Protein AF-A0A419I0M8-F1 (afdb_monomer_lite)

Sequence (153 aa):
MQEPGSAVRGDYLTRQRYALATALRQGRGKRSYQLAEHLAAEGGVHRSDVLAATTLLLACRAVRDGDTEAASRFTRRLRGLDKGSVELVHQLMWLETGREQGWLPRARYDALLAYARRENRFDLARRAGSIQAREDAPSGWWADLEHQLGPWN

pLDDT: mean 86.17, std 11.58, range [41.25, 96.38]

Organism: NCBI:txid2340917

Structure (mmCIF, N/CA/C/O backbone):
data_AF-A0A419I0M8-F1
#
_entry.id   AF-A0A419I0M8-F1
#
loop_
_atom_site.group_PDB
_atom_site.id
_atom_site.type_symbol
_atom_site.label_atom_id
_atom_site.label_alt_id
_atom_site.label_comp_id
_atom_site.label_asym_id
_atom_site.label_entity_id
_atom_site.label_seq_id
_atom_site.pdbx_PDB_ins_code
_atom_site.Cartn_x
_atom_site.Cartn_y
_atom_site.Cartn_z
_atom_site.occupancy
_atom_site.B_iso_or_equiv
_atom_site.auth_seq_id
_atom_site.auth_comp_id
_atom_site.auth_asym_id
_atom_site.auth_atom_id
_atom_site.pdbx_PDB_model_num
ATOM 1 N N . MET A 1 1 ? 11.163 -14.714 -37.388 1.00 41.25 1 MET A N 1
ATOM 2 C CA . MET A 1 1 ? 11.295 -15.665 -36.265 1.00 41.25 1 MET A CA 1
ATOM 3 C C . MET A 1 1 ? 11.013 -14.903 -34.982 1.00 41.25 1 MET A C 1
ATOM 5 O O . MET A 1 1 ? 11.781 -14.016 -34.647 1.00 41.25 1 MET A O 1
ATOM 9 N N . GLN A 1 2 ? 9.865 -15.147 -34.346 1.00 43.12 2 GLN A N 1
ATOM 10 C CA . GLN A 1 2 ? 9.569 -14.619 -33.011 1.00 43.12 2 GLN A CA 1
ATOM 11 C C . GLN A 1 2 ? 10.198 -15.565 -31.983 1.00 43.12 2 GLN A C 1
ATOM 13 O O . GLN A 1 2 ? 9.981 -16.772 -32.054 1.00 43.12 2 GLN A O 1
ATOM 18 N N . GLU A 1 3 ? 11.008 -15.020 -31.079 1.00 41.38 3 GLU A N 1
ATOM 19 C CA . GLU A 1 3 ? 11.676 -15.748 -29.995 1.00 41.38 3 GLU A CA 1
ATOM 20 C C . GLU A 1 3 ? 10.641 -16.459 -29.092 1.00 41.38 3 GLU A C 1
ATOM 22 O O . GLU A 1 3 ? 9.860 -15.778 -28.418 1.00 41.38 3 GLU A O 1
ATOM 27 N N . PRO A 1 4 ? 10.630 -17.805 -29.010 1.00 51.88 4 PRO A N 1
ATOM 28 C CA . PRO A 1 4 ? 9.682 -18.554 -28.176 1.00 51.88 4 PRO A CA 1
ATOM 29 C C . PRO A 1 4 ? 9.862 -18.318 -26.661 1.00 51.88 4 PRO A C 1
ATOM 31 O O . PRO A 1 4 ? 9.001 -18.696 -25.868 1.00 51.88 4 PRO A O 1
ATOM 34 N N . GLY A 1 5 ? 10.949 -17.662 -26.235 1.00 54.53 5 GLY A N 1
ATOM 35 C CA . GLY A 1 5 ? 11.247 -17.386 -24.826 1.00 54.53 5 GLY A CA 1
ATOM 36 C C . GLY A 1 5 ? 10.405 -16.278 -24.179 1.00 54.53 5 GLY A C 1
ATOM 37 O O . GLY A 1 5 ? 10.237 -16.279 -22.958 1.00 54.53 5 GLY A O 1
ATOM 38 N N . SER A 1 6 ? 9.835 -15.348 -24.955 1.00 57.84 6 SER A N 1
ATOM 39 C CA . SER A 1 6 ? 9.103 -14.197 -24.393 1.00 57.84 6 SER A CA 1
ATOM 40 C C . SER A 1 6 ? 7.714 -14.575 -23.864 1.00 57.84 6 SER A C 1
ATOM 42 O O . SER A 1 6 ? 7.331 -14.144 -22.774 1.00 57.84 6 SER A O 1
ATOM 44 N N . ALA A 1 7 ? 6.996 -15.448 -24.580 1.00 61.56 7 ALA A N 1
ATOM 45 C CA . ALA A 1 7 ? 5.680 -15.946 -24.182 1.00 61.56 7 ALA A CA 1
ATOM 46 C C . ALA A 1 7 ? 5.762 -16.843 -22.933 1.00 61.56 7 ALA A C 1
ATOM 48 O O . ALA A 1 7 ? 5.019 -16.651 -21.973 1.00 61.56 7 ALA A O 1
ATOM 49 N N . VAL A 1 8 ? 6.746 -17.750 -22.887 1.00 63.69 8 VAL A N 1
ATOM 50 C CA . VAL A 1 8 ? 6.966 -18.660 -21.746 1.00 63.69 8 VAL A CA 1
ATOM 51 C C . VAL A 1 8 ? 7.354 -17.891 -20.475 1.00 63.69 8 VAL A C 1
ATOM 53 O O . VAL A 1 8 ? 6.882 -18.209 -19.379 1.00 63.69 8 VAL A O 1
ATOM 56 N N . ARG A 1 9 ? 8.171 -16.836 -20.608 1.00 65.12 9 ARG A N 1
ATOM 57 C CA . ARG A 1 9 ? 8.532 -15.948 -19.491 1.00 65.12 9 ARG A CA 1
ATOM 58 C C . ARG A 1 9 ? 7.337 -15.121 -19.001 1.00 65.12 9 ARG A C 1
ATOM 60 O O . ARG A 1 9 ? 7.178 -14.948 -17.792 1.00 65.12 9 ARG A O 1
ATOM 67 N N . GLY A 1 10 ? 6.470 -14.661 -19.907 1.00 68.81 10 GLY A N 1
ATOM 68 C CA . GLY A 1 10 ? 5.220 -13.970 -19.566 1.00 68.81 10 GLY A CA 1
ATOM 69 C C . GLY A 1 10 ? 4.262 -14.840 -18.742 1.00 68.81 10 GLY A C 1
ATOM 70 O O . GLY A 1 10 ? 3.763 -14.404 -17.698 1.00 68.81 10 GLY A O 1
ATOM 71 N N . ASP A 1 11 ? 4.087 -16.100 -19.139 1.00 82.81 11 ASP A N 1
ATOM 72 C CA . ASP A 1 11 ? 3.258 -17.077 -18.419 1.00 82.81 11 ASP A CA 1
ATOM 73 C C . ASP A 1 11 ? 3.845 -17.445 -17.052 1.00 82.81 11 ASP A C 1
ATOM 75 O O . ASP A 1 11 ? 3.129 -17.657 -16.066 1.00 82.81 11 ASP A O 1
ATOM 79 N N . TYR A 1 12 ? 5.172 -17.503 -16.954 1.00 83.88 12 TYR A N 1
ATOM 80 C CA . TYR A 1 12 ? 5.863 -17.731 -15.692 1.00 83.88 12 TYR A CA 1
ATOM 81 C C . TYR A 1 12 ? 5.663 -16.582 -14.693 1.00 83.88 12 TYR A C 1
ATOM 83 O O . TYR A 1 12 ? 5.205 -16.817 -13.572 1.00 83.88 12 TYR A O 1
ATOM 91 N N . LEU A 1 13 ? 5.932 -15.338 -15.100 1.00 83.06 13 LEU A N 1
ATOM 92 C CA . LEU A 1 13 ? 5.761 -14.164 -14.238 1.00 83.06 13 LEU A CA 1
ATOM 93 C C . LEU A 1 13 ? 4.307 -13.985 -13.797 1.00 83.06 13 LEU A C 1
ATOM 95 O O . LEU A 1 13 ? 4.041 -13.641 -12.644 1.00 83.06 13 LEU A O 1
ATOM 99 N N . THR A 1 14 ? 3.360 -14.281 -14.686 1.00 86.44 14 THR A N 1
ATOM 100 C CA . THR A 1 14 ? 1.930 -14.277 -14.364 1.00 86.44 14 THR A CA 1
ATOM 101 C C . THR A 1 14 ? 1.618 -15.270 -13.245 1.00 86.44 14 THR A C 1
ATOM 103 O O . THR A 1 14 ? 1.020 -14.894 -12.234 1.00 86.44 14 THR A O 1
ATOM 106 N N . ARG A 1 15 ? 2.104 -16.514 -13.346 1.00 88.06 15 ARG A N 1
ATOM 107 C CA . ARG A 1 15 ? 1.950 -17.519 -12.281 1.00 88.06 15 ARG A CA 1
ATOM 108 C C . ARG A 1 15 ? 2.597 -17.087 -10.966 1.00 88.06 15 ARG A C 1
ATOM 110 O O . ARG A 1 15 ? 1.992 -17.277 -9.912 1.00 88.06 15 ARG A O 1
ATOM 117 N N . GLN A 1 16 ? 3.772 -16.461 -11.008 1.00 87.19 16 GLN A N 1
ATOM 118 C CA . GLN A 1 16 ? 4.445 -15.974 -9.800 1.00 87.19 16 GLN A CA 1
ATOM 119 C C . GLN A 1 16 ? 3.680 -14.830 -9.119 1.00 87.19 16 GLN A C 1
ATOM 121 O O . GLN A 1 16 ? 3.552 -14.820 -7.893 1.00 87.19 16 GLN A O 1
ATOM 126 N N . ARG A 1 17 ? 3.071 -13.918 -9.889 1.00 88.00 17 ARG A N 1
ATOM 127 C CA . ARG A 1 17 ? 2.172 -12.880 -9.351 1.00 88.00 17 ARG A CA 1
ATOM 128 C C . ARG A 1 17 ? 0.952 -13.494 -8.664 1.00 88.00 17 ARG A C 1
ATOM 130 O O . ARG A 1 17 ? 0.622 -13.103 -7.544 1.00 88.00 17 ARG A O 1
ATOM 137 N N . TYR A 1 18 ? 0.323 -14.499 -9.278 1.00 89.56 18 TYR A N 1
ATOM 138 C CA . TYR A 1 18 ? -0.786 -15.230 -8.653 1.00 89.56 18 TYR A CA 1
ATOM 139 C C . TYR A 1 18 ? -0.360 -15.978 -7.384 1.00 89.56 18 TYR A C 1
ATOM 141 O O . TYR A 1 18 ? -1.096 -15.980 -6.390 1.00 89.56 18 TYR A O 1
ATOM 149 N N . ALA A 1 19 ? 0.828 -16.584 -7.386 1.00 90.44 19 ALA A N 1
ATOM 150 C CA . ALA A 1 19 ? 1.382 -17.258 -6.219 1.00 90.44 19 ALA A CA 1
ATOM 151 C C . ALA A 1 19 ? 1.634 -16.273 -5.070 1.00 90.44 19 ALA A C 1
ATOM 153 O O . ALA A 1 19 ? 1.262 -16.568 -3.932 1.00 90.44 19 ALA A O 1
ATOM 154 N N . LEU A 1 20 ? 2.197 -15.092 -5.359 1.00 91.94 20 LEU A N 1
ATOM 155 C CA . LEU A 1 20 ? 2.406 -14.039 -4.364 1.00 91.94 20 LEU A CA 1
ATOM 156 C C . LEU A 1 20 ? 1.071 -13.557 -3.793 1.00 91.94 20 LEU A C 1
ATOM 158 O O . LEU A 1 20 ? 0.893 -13.553 -2.576 1.00 91.94 20 LEU A O 1
ATOM 162 N N . ALA A 1 21 ? 0.103 -13.233 -4.653 1.00 89.50 21 ALA A N 1
ATOM 163 C CA . ALA A 1 21 ? -1.228 -12.812 -4.222 1.00 89.50 21 ALA A CA 1
ATOM 164 C C . ALA A 1 21 ? -1.900 -13.870 -3.328 1.00 89.50 21 ALA A C 1
ATOM 166 O O . ALA A 1 21 ? -2.536 -13.541 -2.329 1.00 89.50 21 ALA A O 1
ATOM 167 N N . THR A 1 22 ? -1.720 -15.153 -3.646 1.00 92.19 22 THR A N 1
ATOM 168 C CA . THR A 1 22 ? -2.237 -16.261 -2.833 1.00 92.19 22 THR A CA 1
ATOM 169 C C . THR A 1 22 ? -1.517 -16.374 -1.490 1.00 92.19 22 THR A C 1
ATOM 171 O O . THR A 1 22 ? -2.175 -16.536 -0.467 1.00 92.19 22 THR A O 1
ATOM 174 N N . ALA A 1 23 ? -0.188 -16.250 -1.460 1.00 91.25 23 ALA A N 1
ATOM 175 C CA . ALA A 1 23 ? 0.587 -16.285 -0.219 1.00 91.25 23 ALA A CA 1
ATOM 176 C C . ALA A 1 23 ? 0.226 -15.117 0.716 1.00 91.25 23 ALA A C 1
ATOM 178 O O . ALA A 1 23 ? 0.051 -15.327 1.918 1.00 91.25 23 ALA A O 1
ATOM 179 N N . LEU A 1 24 ? 0.020 -13.918 0.159 1.00 90.25 24 LEU A N 1
ATOM 180 C CA . LEU A 1 24 ? -0.501 -12.748 0.870 1.00 90.25 24 LEU A CA 1
ATOM 181 C C . LEU A 1 24 ? -1.910 -13.007 1.419 1.00 90.25 24 LEU A C 1
ATOM 183 O O . LEU A 1 24 ? -2.159 -12.780 2.601 1.00 90.25 24 LEU A O 1
ATOM 187 N N . ARG A 1 25 ? -2.807 -13.593 0.614 1.00 87.12 25 ARG A N 1
ATOM 188 C CA . ARG A 1 25 ? -4.142 -14.046 1.052 1.00 87.12 25 ARG A CA 1
ATOM 189 C C . ARG A 1 25 ? -4.135 -15.221 2.035 1.00 87.12 25 ARG A C 1
ATOM 191 O O . ARG A 1 25 ? -5.199 -15.562 2.549 1.00 87.12 25 ARG A O 1
ATOM 198 N N . GLN A 1 26 ? -2.985 -15.804 2.343 1.00 88.75 26 GLN A N 1
ATOM 199 C CA . GLN A 1 26 ? -2.831 -16.830 3.377 1.00 88.75 26 GLN A CA 1
ATOM 200 C C . GLN A 1 26 ? -1.989 -16.346 4.567 1.00 88.75 26 GLN A C 1
ATOM 202 O O . GLN A 1 26 ? -1.707 -17.139 5.458 1.00 88.75 26 GLN A O 1
ATOM 207 N N . GLY A 1 27 ? -1.528 -15.088 4.569 1.00 85.12 27 GLY A N 1
ATOM 208 C CA . GLY A 1 27 ? -0.675 -14.550 5.636 1.00 85.12 27 GLY A CA 1
ATOM 2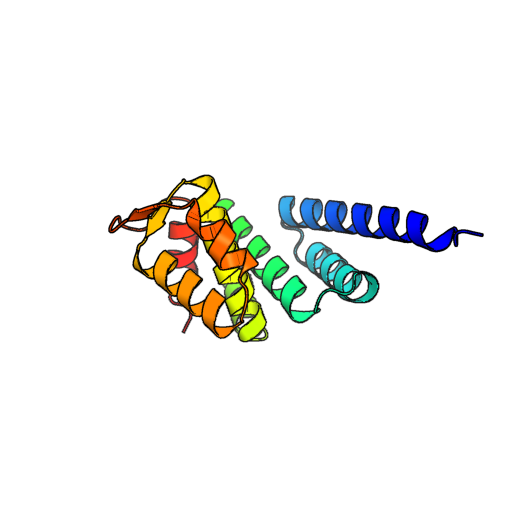09 C C . GLY A 1 27 ? 0.708 -15.204 5.723 1.00 85.12 27 GLY A C 1
ATOM 210 O O . GLY A 1 27 ? 1.391 -15.102 6.739 1.00 85.12 27 GLY A O 1
ATOM 211 N N . ARG A 1 28 ? 1.161 -15.890 4.666 1.00 88.69 28 ARG A N 1
ATOM 212 C CA . ARG A 1 28 ? 2.405 -16.675 4.677 1.00 88.69 28 ARG A CA 1
ATOM 213 C C . ARG A 1 28 ? 3.632 -15.789 4.477 1.00 88.69 28 ARG A C 1
ATOM 215 O O . ARG A 1 28 ? 4.285 -15.871 3.440 1.00 88.69 28 ARG A O 1
ATOM 222 N N . GLY A 1 29 ? 3.980 -14.989 5.486 1.00 88.25 29 GLY A N 1
ATOM 223 C CA . GLY A 1 29 ? 5.028 -13.962 5.411 1.00 88.25 29 GLY A CA 1
ATOM 224 C C . GLY A 1 29 ? 6.324 -14.419 4.729 1.00 88.25 29 GLY A C 1
ATOM 225 O O . GLY A 1 29 ? 6.718 -13.839 3.721 1.00 88.25 29 GLY A O 1
ATOM 226 N N . LYS A 1 30 ? 6.953 -15.506 5.205 1.00 91.50 30 LYS A N 1
ATOM 227 C CA . LYS A 1 30 ? 8.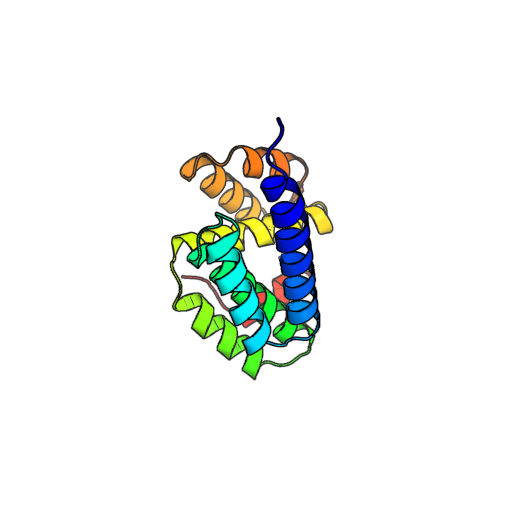202 -16.040 4.617 1.00 91.50 30 LYS A CA 1
ATOM 228 C C . LYS A 1 30 ? 8.066 -16.342 3.120 1.00 91.50 30 LYS A C 1
ATOM 230 O O . LYS A 1 30 ? 8.925 -15.949 2.336 1.00 91.50 30 LYS A O 1
ATOM 235 N N . ARG A 1 31 ? 6.982 -17.016 2.726 1.00 92.25 31 ARG A N 1
ATOM 236 C CA . ARG A 1 31 ? 6.726 -17.385 1.327 1.00 92.25 31 ARG A CA 1
ATOM 237 C C . ARG A 1 31 ? 6.417 -16.158 0.473 1.00 92.25 31 ARG A C 1
ATOM 239 O O . ARG A 1 31 ? 6.904 -16.077 -0.647 1.00 92.25 31 ARG A O 1
ATOM 246 N N . SER A 1 32 ? 5.655 -15.201 1.000 1.00 92.88 32 SER A N 1
ATOM 247 C CA . SER A 1 32 ? 5.374 -13.937 0.315 1.00 92.88 32 SER A CA 1
ATOM 248 C C . SER A 1 32 ? 6.664 -13.174 0.016 1.00 92.88 32 SER A C 1
ATOM 250 O O . SER A 1 32 ? 6.856 -12.747 -1.115 1.00 92.88 32 SER A O 1
ATOM 252 N N . TYR A 1 33 ? 7.594 -13.088 0.973 1.00 93.62 33 TYR A N 1
ATOM 253 C CA . TYR A 1 33 ? 8.897 -12.463 0.730 1.00 93.62 33 TYR A CA 1
ATOM 254 C C . TYR A 1 33 ? 9.720 -13.202 -0.324 1.00 93.62 33 TYR A C 1
ATOM 256 O O . TYR A 1 33 ? 10.242 -12.564 -1.225 1.00 93.62 33 TYR A O 1
ATOM 264 N N . GLN A 1 34 ? 9.798 -14.533 -0.271 1.00 93.06 34 GLN A N 1
ATOM 265 C CA . GLN A 1 34 ? 10.527 -15.307 -1.285 1.00 93.06 34 GLN A CA 1
ATOM 266 C C . GLN A 1 34 ? 9.979 -15.075 -2.701 1.00 93.06 34 GLN A C 1
ATOM 268 O O . GLN A 1 34 ? 10.746 -14.904 -3.643 1.00 93.06 34 GLN A O 1
ATOM 273 N N . LEU A 1 35 ? 8.653 -15.035 -2.846 1.00 91.69 35 LEU A N 1
ATOM 274 C CA . LEU A 1 35 ? 7.999 -14.773 -4.129 1.00 91.69 35 LEU A CA 1
ATOM 275 C C . LEU A 1 35 ? 8.194 -13.322 -4.590 1.00 91.69 35 LEU A C 1
ATOM 277 O O . LEU A 1 35 ? 8.390 -13.088 -5.778 1.00 91.69 35 LEU A O 1
ATOM 281 N N . ALA A 1 36 ? 8.175 -12.360 -3.665 1.00 91.69 36 ALA A N 1
ATOM 282 C CA . ALA A 1 36 ? 8.449 -10.951 -3.939 1.00 91.69 36 ALA A CA 1
ATOM 283 C C . ALA A 1 36 ? 9.885 -10.723 -4.435 1.00 91.69 36 ALA A C 1
ATOM 285 O O . ALA A 1 36 ? 10.087 -10.062 -5.449 1.00 91.69 36 ALA A O 1
ATOM 286 N N . GLU A 1 37 ? 10.867 -11.317 -3.755 1.00 91.81 37 GLU A N 1
ATOM 287 C CA . GLU A 1 37 ? 12.283 -11.296 -4.146 1.00 91.81 37 GLU A CA 1
ATOM 288 C C . GLU A 1 37 ? 12.478 -11.874 -5.546 1.00 91.81 37 GLU A C 1
ATOM 290 O O . GLU A 1 37 ? 13.122 -11.277 -6.406 1.00 91.81 37 GLU A O 1
ATOM 295 N N . HIS A 1 38 ? 11.854 -13.023 -5.797 1.00 90.38 38 HIS A N 1
ATOM 296 C CA . HIS A 1 38 ? 11.927 -13.677 -7.089 1.00 90.38 38 HIS A CA 1
ATOM 297 C C . HIS A 1 38 ? 11.281 -12.836 -8.206 1.00 90.38 38 HIS A C 1
ATOM 299 O O . HIS A 1 38 ? 11.855 -12.684 -9.281 1.00 90.38 38 HIS A O 1
ATOM 305 N N . LEU A 1 39 ? 10.119 -12.228 -7.946 1.00 88.19 39 LEU A N 1
ATOM 306 C CA . LEU A 1 39 ? 9.462 -11.319 -8.890 1.00 88.19 39 LEU A CA 1
ATOM 307 C C . LEU A 1 39 ? 10.282 -10.058 -9.171 1.00 88.19 39 LEU A C 1
ATOM 309 O O . LEU A 1 39 ? 10.246 -9.568 -10.296 1.00 88.19 39 LEU A O 1
ATOM 313 N N . ALA A 1 40 ? 11.011 -9.535 -8.187 1.00 89.44 40 ALA A N 1
ATOM 314 C CA . ALA A 1 40 ? 11.903 -8.402 -8.397 1.00 89.44 40 ALA A CA 1
ATOM 315 C C . ALA A 1 40 ? 13.092 -8.774 -9.296 1.00 89.44 40 ALA A C 1
ATOM 317 O O . ALA A 1 40 ? 13.417 -8.031 -10.218 1.00 89.44 40 ALA A O 1
ATOM 318 N N . ALA A 1 41 ? 13.693 -9.947 -9.072 1.00 87.81 41 ALA A N 1
ATOM 319 C CA . ALA A 1 41 ? 14.808 -10.440 -9.879 1.00 87.81 41 ALA A CA 1
ATOM 320 C C . ALA A 1 41 ? 14.405 -10.711 -11.341 1.00 87.81 41 ALA A C 1
ATOM 322 O O . ALA A 1 41 ? 15.146 -10.384 -12.264 1.00 87.81 41 ALA A O 1
ATOM 323 N N . GLU A 1 42 ? 13.216 -11.277 -11.558 1.00 85.19 42 GLU A N 1
ATOM 324 C CA . GLU A 1 42 ? 12.777 -11.735 -12.882 1.00 85.19 42 GLU A CA 1
ATOM 325 C C . GLU A 1 42 ? 11.906 -10.730 -13.645 1.00 85.19 42 GLU A C 1
ATOM 327 O O . GLU A 1 42 ? 11.823 -10.786 -14.872 1.00 85.19 42 GLU A O 1
ATOM 332 N N . GLY A 1 43 ? 11.194 -9.852 -12.935 1.00 72.81 43 GLY A N 1
ATOM 333 C CA . GLY A 1 43 ? 10.062 -9.087 -13.465 1.00 72.81 43 GLY A CA 1
ATOM 334 C C . GLY A 1 43 ? 10.352 -7.632 -13.820 1.00 72.81 43 GLY A C 1
ATOM 335 O O . GLY A 1 43 ? 9.422 -6.934 -14.221 1.00 72.81 43 GLY A O 1
ATOM 336 N N . GLY A 1 44 ? 11.594 -7.163 -13.654 1.00 76.56 44 GLY A N 1
ATOM 337 C CA . GLY A 1 44 ? 11.980 -5.774 -13.938 1.00 76.56 44 GLY A CA 1
ATOM 338 C C . GLY A 1 44 ? 11.332 -4.742 -13.006 1.00 76.56 44 GLY A C 1
ATOM 339 O O . GLY A 1 44 ? 11.251 -3.569 -13.357 1.00 76.56 44 GLY A O 1
ATOM 340 N N . VAL A 1 45 ? 10.840 -5.174 -11.840 1.00 79.81 45 VAL A N 1
ATOM 341 C CA . VAL A 1 45 ? 10.274 -4.290 -10.812 1.00 79.81 45 VAL A CA 1
ATOM 342 C C . VAL A 1 45 ? 11.333 -4.037 -9.752 1.00 79.81 45 VAL A C 1
ATOM 344 O O . VAL A 1 45 ? 12.063 -4.953 -9.370 1.00 79.81 45 VAL A O 1
ATOM 347 N N . HIS A 1 46 ? 11.408 -2.805 -9.251 1.00 89.56 46 HIS A N 1
ATOM 348 C CA . HIS A 1 46 ? 12.382 -2.460 -8.230 1.00 89.56 46 HIS A CA 1
ATOM 349 C C . HIS A 1 46 ? 12.152 -3.299 -6.968 1.00 89.56 46 HIS A C 1
ATOM 351 O O . HIS A 1 46 ? 11.049 -3.354 -6.420 1.00 89.56 46 HIS A O 1
ATOM 357 N N . ARG A 1 47 ? 13.207 -3.969 -6.495 1.00 92.62 47 ARG A N 1
ATOM 358 C CA . ARG A 1 47 ? 13.129 -4.886 -5.350 1.00 92.62 47 ARG A CA 1
ATOM 359 C C . ARG A 1 47 ? 12.527 -4.220 -4.116 1.00 92.62 47 ARG A C 1
ATOM 361 O O . ARG A 1 47 ? 11.669 -4.808 -3.461 1.00 92.62 47 ARG A O 1
ATOM 368 N N . SER A 1 48 ? 12.953 -2.996 -3.824 1.00 92.75 48 SER A N 1
ATOM 369 C CA . SER A 1 48 ? 12.470 -2.234 -2.672 1.00 92.75 48 SER A CA 1
ATOM 370 C C . SER A 1 48 ? 10.961 -1.969 -2.734 1.00 92.75 48 SER A C 1
ATOM 372 O O . SER A 1 48 ? 10.288 -2.165 -1.722 1.00 92.75 48 SER A O 1
ATOM 374 N N . ASP A 1 49 ? 10.409 -1.662 -3.913 1.00 92.94 49 ASP A N 1
ATOM 375 C CA . ASP A 1 49 ? 8.970 -1.426 -4.107 1.00 92.94 49 ASP A CA 1
ATOM 376 C C . ASP A 1 49 ? 8.152 -2.687 -3.828 1.00 92.94 49 ASP A C 1
ATOM 378 O O . ASP A 1 49 ? 7.171 -2.661 -3.082 1.00 92.94 49 ASP A O 1
ATOM 382 N N . VAL A 1 50 ? 8.570 -3.828 -4.390 1.00 92.69 50 VAL A N 1
ATOM 383 C CA . VAL A 1 50 ? 7.847 -5.097 -4.211 1.00 92.69 50 VAL A CA 1
ATOM 384 C C . VAL A 1 50 ? 7.908 -5.549 -2.752 1.00 92.69 50 VAL A C 1
ATOM 386 O O . VAL A 1 50 ? 6.913 -6.046 -2.216 1.00 92.69 50 VAL A O 1
ATOM 389 N N . LEU A 1 51 ? 9.044 -5.357 -2.078 1.00 94.94 51 LEU A N 1
ATOM 390 C CA . LEU A 1 51 ? 9.189 -5.676 -0.658 1.00 94.94 51 LEU A CA 1
ATOM 391 C C . LEU A 1 51 ? 8.361 -4.747 0.235 1.00 94.94 51 LEU A C 1
ATOM 393 O O . LEU A 1 51 ? 7.748 -5.234 1.192 1.00 94.94 51 LEU A O 1
ATOM 397 N N . ALA A 1 52 ? 8.304 -3.451 -0.077 1.00 94.81 52 ALA A N 1
ATOM 398 C CA . ALA A 1 52 ? 7.463 -2.490 0.629 1.00 94.81 52 ALA A CA 1
ATOM 399 C C . ALA A 1 52 ? 5.981 -2.851 0.470 1.00 94.81 52 ALA A C 1
ATOM 401 O O . ALA A 1 52 ? 5.282 -3.016 1.470 1.00 94.81 52 ALA A O 1
ATOM 402 N N . ALA A 1 53 ? 5.530 -3.117 -0.760 1.00 93.44 53 ALA A N 1
ATOM 403 C CA . ALA A 1 53 ? 4.149 -3.502 -1.049 1.00 93.44 53 ALA A CA 1
ATOM 404 C C . ALA A 1 53 ? 3.773 -4.816 -0.351 1.00 93.44 53 ALA A C 1
ATOM 406 O O . ALA A 1 53 ? 2.723 -4.922 0.279 1.00 93.44 53 ALA A O 1
ATOM 407 N N . THR A 1 54 ? 4.659 -5.814 -0.408 1.00 94.75 54 THR A N 1
ATOM 408 C CA . THR A 1 54 ? 4.465 -7.109 0.261 1.00 94.75 54 THR A CA 1
ATOM 409 C C . THR A 1 54 ? 4.344 -6.937 1.772 1.00 94.75 54 THR A C 1
ATOM 411 O O . THR A 1 54 ? 3.458 -7.524 2.389 1.00 94.75 54 THR A O 1
ATOM 414 N N . THR A 1 55 ? 5.216 -6.125 2.373 1.00 94.81 55 THR A N 1
ATOM 415 C CA . THR A 1 55 ? 5.211 -5.880 3.821 1.00 94.81 55 THR A CA 1
ATOM 416 C C . THR A 1 55 ? 3.953 -5.131 4.252 1.00 94.81 55 THR A C 1
ATOM 418 O O . THR A 1 55 ? 3.325 -5.536 5.228 1.00 94.81 55 THR A O 1
ATOM 421 N N . LEU A 1 56 ? 3.547 -4.102 3.503 1.00 91.94 56 LEU A N 1
ATOM 422 C CA . LEU A 1 56 ? 2.318 -3.357 3.764 1.00 91.94 56 LEU A CA 1
ATOM 423 C C . LEU A 1 56 ? 1.090 -4.271 3.676 1.00 91.94 56 LEU A C 1
ATOM 425 O O . LEU A 1 56 ? 0.290 -4.302 4.600 1.00 91.94 56 LEU A O 1
ATOM 429 N N . LEU A 1 57 ? 0.967 -5.085 2.623 1.00 91.94 57 LEU A N 1
ATOM 430 C CA . LEU A 1 57 ? -0.169 -6.000 2.459 1.00 91.94 57 LEU A CA 1
ATOM 431 C C . LEU A 1 57 ? -0.235 -7.074 3.557 1.00 91.94 57 LEU A C 1
ATOM 433 O O . LEU A 1 57 ? -1.329 -7.454 3.977 1.00 91.94 57 LEU A O 1
ATOM 437 N N . LEU A 1 58 ? 0.914 -7.552 4.047 1.00 92.81 58 LEU A N 1
ATOM 438 C CA . LEU A 1 58 ? 0.973 -8.450 5.204 1.00 92.81 58 LEU A CA 1
ATOM 439 C C . LEU A 1 58 ? 0.538 -7.749 6.497 1.00 92.81 58 LEU A C 1
ATOM 441 O O . LEU A 1 58 ? -0.192 -8.356 7.279 1.00 92.81 58 LEU A O 1
ATOM 445 N N . ALA A 1 59 ? 0.928 -6.486 6.700 1.00 90.50 59 ALA A N 1
ATOM 446 C CA . ALA A 1 59 ? 0.442 -5.679 7.817 1.00 90.50 59 ALA A CA 1
ATOM 447 C C . ALA A 1 59 ? -1.081 -5.485 7.730 1.00 90.50 59 ALA A C 1
ATOM 449 O O . ALA A 1 59 ? -1.781 -5.772 8.696 1.00 90.50 59 ALA A O 1
ATOM 450 N N . CYS A 1 60 ? -1.608 -5.119 6.555 1.00 87.12 60 CYS A N 1
ATOM 451 C CA . CYS A 1 60 ? -3.049 -4.972 6.324 1.00 87.12 60 CYS A CA 1
ATOM 452 C C . CYS A 1 60 ? -3.833 -6.228 6.637 1.00 87.12 60 CYS A C 1
ATOM 454 O O . CYS A 1 60 ? -4.893 -6.173 7.257 1.00 87.12 60 CYS A O 1
ATOM 456 N N . ARG A 1 61 ? -3.307 -7.373 6.219 1.00 88.50 61 ARG A N 1
ATOM 457 C CA . ARG A 1 61 ? -3.922 -8.641 6.555 1.00 88.50 61 ARG A CA 1
ATOM 458 C C . ARG A 1 61 ? -3.910 -8.887 8.063 1.00 88.50 61 ARG A C 1
ATOM 460 O O . ARG A 1 61 ? -4.946 -9.239 8.602 1.00 88.50 61 ARG A O 1
ATOM 467 N N . ALA A 1 62 ? -2.770 -8.708 8.724 1.00 89.31 62 ALA A N 1
ATOM 468 C CA . ALA A 1 62 ? -2.653 -8.962 10.156 1.00 89.31 62 ALA A CA 1
ATOM 469 C C . ALA A 1 62 ? -3.647 -8.116 10.970 1.00 89.31 62 ALA A C 1
ATOM 471 O O . ALA A 1 62 ? -4.328 -8.655 11.834 1.00 89.31 62 ALA A O 1
ATOM 472 N N . VAL A 1 63 ? -3.821 -6.836 10.613 1.00 87.06 63 VAL A N 1
ATOM 473 C CA . VAL A 1 63 ? -4.856 -5.965 11.199 1.00 87.06 63 VAL A CA 1
ATOM 474 C C . VAL A 1 63 ? -6.259 -6.541 10.986 1.00 87.06 63 VAL A C 1
ATOM 476 O O . VAL A 1 63 ? -7.032 -6.643 11.935 1.00 87.06 63 VAL A O 1
ATOM 479 N N . ARG A 1 64 ? -6.583 -6.969 9.759 1.00 85.62 64 ARG A N 1
ATOM 480 C CA . ARG A 1 64 ? -7.889 -7.572 9.433 1.00 85.62 64 ARG A CA 1
ATOM 481 C C . ARG A 1 64 ? -8.150 -8.892 10.157 1.00 85.62 64 ARG A C 1
ATOM 483 O O . ARG A 1 64 ? -9.297 -9.177 10.481 1.00 85.62 64 ARG A O 1
ATOM 490 N N . ASP A 1 65 ? -7.107 -9.681 10.385 1.00 89.19 65 ASP A N 1
ATOM 491 C CA . ASP A 1 65 ? -7.173 -10.959 11.096 1.00 89.19 65 ASP A CA 1
ATOM 492 C C . ASP A 1 65 ? -7.150 -10.760 12.633 1.00 89.19 65 ASP A C 1
ATOM 494 O O . ASP A 1 65 ? -7.277 -11.729 13.377 1.00 89.19 65 ASP A O 1
ATOM 498 N N . GLY A 1 66 ? -6.994 -9.520 13.126 1.00 87.50 66 GLY A N 1
ATOM 499 C CA . GLY A 1 66 ? -6.889 -9.199 14.555 1.00 87.50 66 GLY A CA 1
ATOM 500 C C . GLY A 1 66 ? -5.539 -9.561 15.194 1.00 87.50 66 GLY A C 1
ATOM 501 O O . GLY A 1 66 ? -5.401 -9.500 16.415 1.00 87.50 66 GLY A O 1
ATOM 502 N N . ASP A 1 67 ? -4.532 -9.922 14.394 1.00 90.44 67 ASP A N 1
ATOM 503 C CA . ASP A 1 67 ? -3.185 -10.285 14.845 1.00 90.44 67 ASP A CA 1
ATOM 504 C C . ASP A 1 67 ? -2.315 -9.027 15.007 1.00 90.44 67 ASP A C 1
ATOM 506 O O . ASP A 1 67 ? -1.554 -8.614 14.122 1.00 90.44 67 ASP A O 1
ATOM 510 N N . THR A 1 68 ? -2.447 -8.388 16.168 1.00 86.69 68 THR A N 1
ATOM 511 C CA . THR A 1 68 ? -1.758 -7.133 16.500 1.00 86.69 68 THR A CA 1
ATOM 512 C C . THR A 1 68 ? -0.237 -7.291 16.596 1.00 86.69 68 THR A C 1
ATOM 514 O O . THR A 1 68 ? 0.503 -6.353 16.274 1.00 86.69 68 THR A O 1
ATOM 517 N N . GLU A 1 69 ? 0.261 -8.471 16.981 1.00 90.00 69 GLU A N 1
ATOM 518 C CA . GLU A 1 69 ? 1.695 -8.762 17.058 1.00 90.00 69 GLU A CA 1
ATOM 519 C C . GLU A 1 69 ? 2.305 -8.848 15.655 1.00 90.00 69 GLU A C 1
ATOM 521 O O . GLU A 1 69 ? 3.328 -8.211 15.367 1.00 90.00 69 GLU A O 1
ATOM 526 N N . ALA A 1 70 ? 1.666 -9.593 14.747 1.00 90.25 70 ALA A N 1
ATOM 527 C CA . ALA A 1 70 ? 2.108 -9.669 13.364 1.00 90.25 70 ALA A CA 1
ATOM 528 C C . ALA A 1 70 ? 2.002 -8.313 12.668 1.00 90.25 70 ALA A C 1
ATOM 530 O O . ALA A 1 70 ? 2.951 -7.937 11.973 1.00 90.25 70 ALA A O 1
ATOM 531 N N . ALA A 1 71 ? 0.914 -7.566 12.894 1.00 88.50 71 ALA A N 1
ATOM 532 C CA . ALA A 1 71 ? 0.755 -6.211 12.379 1.00 88.50 71 ALA A CA 1
ATOM 533 C C . ALA A 1 71 ? 1.947 -5.350 12.810 1.00 88.50 71 ALA A C 1
ATOM 535 O O . ALA A 1 71 ? 2.711 -4.906 11.957 1.00 88.50 71 ALA A O 1
ATOM 536 N N . SER A 1 72 ? 2.203 -5.261 14.119 1.00 87.88 72 SER A N 1
ATOM 537 C CA . SER A 1 72 ? 3.312 -4.498 14.709 1.00 87.88 72 SER A CA 1
ATOM 538 C C . SER A 1 72 ? 4.682 -4.885 14.142 1.00 87.88 72 SER A C 1
ATOM 540 O O . SER A 1 72 ? 5.522 -4.025 13.847 1.00 87.88 72 SER A O 1
ATOM 542 N N . ARG A 1 73 ? 4.929 -6.187 13.961 1.00 92.06 73 ARG A N 1
ATOM 543 C CA . ARG A 1 73 ? 6.170 -6.705 13.375 1.00 92.06 73 ARG A CA 1
ATOM 544 C C . ARG A 1 73 ? 6.337 -6.268 11.920 1.00 92.06 73 ARG A C 1
ATOM 546 O O . ARG A 1 73 ? 7.434 -5.851 11.540 1.00 92.06 73 ARG A O 1
ATOM 553 N N . PHE A 1 74 ? 5.283 -6.348 11.108 1.00 91.75 74 PHE A N 1
ATOM 554 C CA . PHE A 1 74 ? 5.333 -5.906 9.715 1.00 91.75 74 PHE A CA 1
ATOM 555 C C . PHE A 1 74 ? 5.455 -4.385 9.603 1.00 91.75 74 PHE A C 1
ATOM 557 O O . PHE A 1 74 ? 6.250 -3.926 8.789 1.00 91.75 74 PHE A O 1
ATOM 564 N N . THR A 1 75 ? 4.802 -3.606 10.470 1.00 88.69 75 THR A N 1
ATOM 565 C CA . THR A 1 75 ? 4.982 -2.145 10.548 1.00 88.69 75 THR A CA 1
ATOM 566 C C . THR A 1 75 ? 6.430 -1.776 10.805 1.00 88.69 75 THR A C 1
ATOM 568 O O . THR A 1 75 ? 7.011 -0.963 10.089 1.00 88.69 75 THR A O 1
ATOM 571 N N . ARG A 1 76 ? 7.045 -2.396 11.821 1.00 90.31 76 ARG A N 1
ATOM 572 C CA . ARG A 1 76 ? 8.442 -2.135 12.179 1.00 90.31 76 ARG A CA 1
ATOM 573 C C . ARG A 1 76 ? 9.371 -2.470 11.021 1.00 90.31 76 ARG A C 1
ATOM 575 O O . ARG A 1 76 ? 10.300 -1.720 10.744 1.00 90.31 76 ARG A O 1
ATOM 582 N N . ARG A 1 77 ? 9.096 -3.576 10.329 1.00 92.38 77 ARG A N 1
ATOM 583 C CA . ARG A 1 77 ? 9.844 -3.964 9.136 1.00 92.38 77 ARG A CA 1
ATOM 584 C C . ARG A 1 77 ? 9.663 -2.962 8.000 1.00 92.38 77 ARG A C 1
ATOM 586 O O . ARG A 1 77 ? 10.663 -2.607 7.393 1.00 92.38 77 ARG A O 1
ATOM 593 N N . LEU A 1 78 ? 8.441 -2.491 7.745 1.00 90.94 78 LEU A N 1
ATOM 594 C CA . LEU A 1 78 ? 8.141 -1.504 6.703 1.00 90.94 78 LEU A CA 1
ATOM 595 C C . LEU A 1 78 ? 8.921 -0.205 6.936 1.00 90.94 78 LEU A C 1
ATOM 597 O O . LEU A 1 78 ? 9.537 0.300 6.007 1.00 90.94 78 LEU A O 1
ATOM 601 N N . ARG A 1 79 ? 8.990 0.273 8.186 1.00 88.25 79 ARG A N 1
ATOM 602 C CA . ARG A 1 79 ? 9.778 1.461 8.569 1.00 88.25 79 ARG A CA 1
ATOM 603 C C . ARG A 1 79 ? 11.289 1.302 8.361 1.00 88.25 79 ARG A C 1
ATOM 605 O O . ARG A 1 79 ? 11.993 2.298 8.269 1.00 88.25 79 ARG A O 1
ATOM 612 N N . GLY A 1 80 ? 11.788 0.067 8.312 1.00 90.56 80 GLY A N 1
ATOM 613 C CA . GLY A 1 80 ? 13.189 -0.236 8.013 1.00 90.56 80 GLY A CA 1
ATOM 614 C C . GLY A 1 80 ? 13.502 -0.363 6.519 1.00 90.56 80 GLY A C 1
ATOM 615 O O . GLY A 1 80 ? 14.644 -0.665 6.179 1.00 90.56 80 GLY A O 1
ATOM 616 N N . LEU A 1 81 ? 12.513 -0.201 5.633 1.00 92.25 81 LEU A N 1
ATOM 617 C CA . LEU A 1 81 ? 12.705 -0.252 4.183 1.00 92.25 81 LEU A CA 1
ATOM 618 C C . LEU A 1 81 ? 13.021 1.132 3.602 1.00 92.25 81 LEU A C 1
ATOM 620 O O . LEU A 1 81 ? 12.979 2.151 4.289 1.00 92.25 81 LEU A O 1
ATOM 624 N N . ASP A 1 82 ? 13.357 1.146 2.312 1.00 94.31 82 ASP A N 1
ATOM 625 C CA . ASP A 1 82 ? 13.608 2.367 1.552 1.00 94.31 82 ASP A CA 1
ATOM 626 C C . ASP A 1 82 ? 12.418 3.337 1.624 1.00 94.31 82 ASP A C 1
ATOM 628 O O . ASP A 1 82 ? 11.280 2.968 1.324 1.00 94.31 82 ASP A O 1
ATOM 632 N N . LYS A 1 83 ? 12.692 4.590 2.005 1.00 91.44 83 LYS A N 1
ATOM 633 C CA . LYS A 1 83 ? 11.652 5.595 2.263 1.00 91.44 83 LYS A CA 1
ATOM 634 C C . LYS A 1 83 ? 10.830 5.923 1.019 1.00 91.44 83 LYS A C 1
ATOM 636 O O . LYS A 1 83 ? 9.614 6.039 1.132 1.00 91.44 83 LYS A O 1
ATOM 641 N N . GLY A 1 84 ? 11.466 6.031 -0.150 1.00 92.69 84 GLY A N 1
ATOM 642 C CA . GLY A 1 84 ? 10.767 6.331 -1.405 1.00 92.69 84 GLY A CA 1
ATOM 643 C C . GLY A 1 84 ? 9.816 5.205 -1.810 1.00 92.69 84 GLY A C 1
ATOM 644 O O . GLY A 1 84 ? 8.673 5.455 -2.189 1.00 92.69 84 GLY A O 1
ATOM 645 N N . SER A 1 85 ? 10.255 3.959 -1.629 1.00 93.56 85 SER A N 1
ATOM 646 C CA . SER A 1 85 ? 9.447 2.760 -1.874 1.00 93.56 85 SER A CA 1
ATOM 647 C C . SER A 1 85 ? 8.254 2.678 -0.918 1.00 93.56 85 SER A C 1
ATOM 649 O O . SER A 1 85 ? 7.144 2.357 -1.339 1.00 93.56 85 SER A O 1
ATOM 651 N N . VAL A 1 86 ? 8.465 2.987 0.369 1.00 92.38 86 VAL A N 1
ATOM 652 C CA . VAL A 1 86 ? 7.403 3.036 1.391 1.00 92.38 86 VAL A CA 1
ATOM 653 C C . VAL A 1 86 ? 6.388 4.135 1.075 1.00 92.38 86 VAL A C 1
ATOM 655 O O . VAL A 1 86 ? 5.184 3.880 1.096 1.00 92.38 86 VAL A O 1
ATOM 658 N N . GLU A 1 87 ? 6.855 5.335 0.730 1.00 92.62 87 GLU A N 1
ATOM 659 C CA . GLU A 1 87 ? 5.983 6.441 0.339 1.00 92.62 87 GLU A CA 1
ATOM 660 C C . GLU A 1 87 ? 5.151 6.065 -0.894 1.00 92.62 87 GLU A C 1
ATOM 662 O O . GLU A 1 87 ? 3.928 6.188 -0.855 1.00 92.62 87 GLU A O 1
ATOM 667 N N . LEU A 1 88 ? 5.775 5.509 -1.940 1.00 92.81 88 LEU A N 1
ATOM 668 C CA . LEU A 1 88 ? 5.081 5.038 -3.140 1.00 92.81 88 LEU A CA 1
ATOM 669 C C . LEU A 1 88 ? 3.940 4.073 -2.802 1.00 92.81 88 LEU A C 1
ATOM 671 O O . LEU A 1 88 ? 2.815 4.257 -3.271 1.00 92.81 88 LEU A O 1
ATOM 675 N N . VAL A 1 89 ? 4.202 3.036 -2.002 1.00 92.19 89 VAL A N 1
ATOM 676 C CA . VAL A 1 89 ? 3.171 2.029 -1.705 1.00 92.19 89 VAL A CA 1
ATOM 677 C C . VAL A 1 89 ? 2.048 2.582 -0.837 1.00 92.19 89 VAL A C 1
ATOM 679 O O . VAL A 1 89 ? 0.910 2.140 -0.991 1.00 92.19 89 VAL A O 1
ATOM 682 N N . HIS A 1 90 ? 2.315 3.586 0.003 1.00 89.56 90 HIS A N 1
ATOM 683 C CA . HIS A 1 90 ? 1.260 4.316 0.707 1.00 89.56 90 HIS A CA 1
ATOM 684 C C . HIS A 1 90 ? 0.375 5.101 -0.259 1.00 89.56 90 HIS A C 1
ATOM 686 O O . HIS A 1 90 ? -0.847 4.983 -0.190 1.00 89.56 90 HIS A O 1
ATOM 692 N N . GLN A 1 91 ? 0.967 5.826 -1.211 1.00 93.00 91 GLN A N 1
ATOM 693 C CA . GLN A 1 91 ? 0.191 6.566 -2.210 1.00 93.00 91 GLN A CA 1
ATOM 694 C C . GLN A 1 91 ? -0.662 5.637 -3.076 1.00 93.00 91 GLN A C 1
ATOM 696 O O . GLN A 1 91 ? -1.828 5.923 -3.352 1.00 93.00 91 GLN A O 1
ATOM 701 N N . LEU A 1 92 ? -0.108 4.489 -3.473 1.00 92.62 92 LEU A N 1
ATOM 702 C CA . LEU A 1 92 ? -0.857 3.464 -4.196 1.00 92.62 92 LEU A CA 1
ATOM 703 C C . LEU A 1 92 ? -1.999 2.894 -3.350 1.00 92.62 92 LEU A C 1
ATOM 705 O O . LEU A 1 92 ? -3.091 2.696 -3.874 1.00 92.62 92 LEU A O 1
ATOM 709 N N . MET A 1 93 ? -1.776 2.669 -2.055 1.00 89.56 93 MET A N 1
ATOM 710 C CA . MET A 1 93 ? -2.820 2.187 -1.154 1.00 89.56 93 MET A CA 1
ATOM 711 C C . MET A 1 93 ? -3.957 3.204 -1.012 1.00 89.56 93 MET A C 1
ATOM 713 O O . MET A 1 93 ? -5.114 2.825 -1.171 1.00 89.56 93 MET A O 1
ATOM 717 N N . TRP A 1 94 ? -3.656 4.491 -0.815 1.00 90.31 94 TRP A N 1
ATOM 718 C CA . TRP A 1 94 ? -4.684 5.537 -0.798 1.00 90.31 94 TRP A CA 1
ATOM 719 C C . TRP A 1 94 ? -5.455 5.609 -2.106 1.00 90.31 94 TRP A C 1
ATOM 721 O O . TRP A 1 94 ? -6.679 5.700 -2.083 1.00 90.31 94 TRP A O 1
ATOM 731 N N . LEU A 1 95 ? -4.768 5.519 -3.244 1.00 93.19 95 LEU A N 1
ATOM 732 C CA . LEU A 1 95 ? -5.427 5.510 -4.542 1.00 93.19 95 LEU A CA 1
ATOM 733 C C . LEU A 1 95 ? -6.413 4.337 -4.674 1.00 93.19 95 LEU A C 1
ATOM 735 O O . LEU A 1 95 ? -7.528 4.546 -5.146 1.00 93.19 95 LEU A O 1
ATOM 739 N N . GLU A 1 96 ? -6.033 3.122 -4.270 1.00 90.69 96 GLU A N 1
ATOM 740 C CA . GLU A 1 96 ? -6.937 1.962 -4.323 1.00 90.69 96 GLU A CA 1
ATOM 741 C C . GLU A 1 96 ? -8.107 2.097 -3.348 1.00 90.69 96 GLU A C 1
ATOM 743 O O . GLU A 1 96 ? -9.254 1.897 -3.743 1.00 90.69 96 GLU A O 1
ATOM 748 N N . THR A 1 97 ? -7.844 2.526 -2.114 1.00 87.69 97 THR A N 1
ATOM 749 C CA . THR A 1 97 ? -8.883 2.829 -1.126 1.00 87.69 97 THR A CA 1
ATOM 750 C C . THR A 1 97 ? -9.883 3.848 -1.665 1.00 87.69 97 THR A C 1
ATOM 752 O O . THR A 1 97 ? -11.093 3.643 -1.594 1.00 87.69 97 THR A O 1
ATOM 755 N N . GLY A 1 98 ? -9.393 4.944 -2.243 1.00 90.75 98 GLY A N 1
ATOM 756 C CA . GLY A 1 98 ? -10.249 5.989 -2.782 1.00 90.75 98 GLY A CA 1
ATOM 757 C C . GLY A 1 98 ? -11.066 5.537 -3.983 1.00 90.75 98 GLY A C 1
ATOM 758 O O . GLY A 1 98 ? -12.194 5.986 -4.165 1.00 90.75 98 GLY A O 1
ATOM 759 N N . ARG A 1 99 ? -10.536 4.608 -4.784 1.00 91.56 99 ARG A N 1
ATOM 760 C CA . ARG A 1 99 ? -11.289 3.964 -5.867 1.00 91.56 99 ARG A CA 1
ATOM 761 C C . ARG A 1 99 ? -12.376 3.036 -5.337 1.00 91.56 99 ARG A C 1
ATOM 763 O O . ARG A 1 99 ? -13.460 3.021 -5.906 1.00 91.56 99 ARG A O 1
ATOM 770 N N . GLU A 1 100 ? -12.092 2.272 -4.286 1.00 89.06 100 GLU A N 1
ATOM 771 C CA . GLU A 1 100 ? -13.059 1.369 -3.653 1.00 89.06 100 GLU A CA 1
ATOM 772 C C . GLU A 1 100 ? -14.215 2.151 -3.014 1.00 89.06 100 GLU A C 1
ATOM 774 O O . GLU A 1 100 ? -15.377 1.792 -3.185 1.00 89.06 100 GLU A O 1
ATOM 779 N N . GLN A 1 101 ? -13.907 3.247 -2.317 1.00 87.88 101 GLN A N 1
ATOM 780 C CA . GLN A 1 101 ? -14.901 4.056 -1.606 1.00 87.88 101 GLN A CA 1
ATOM 781 C C . GLN A 1 101 ? -15.573 5.118 -2.489 1.00 87.88 101 GLN A C 1
ATOM 783 O O . GLN A 1 101 ? -16.624 5.648 -2.132 1.00 87.88 101 GLN A O 1
ATOM 788 N N . GLY A 1 102 ? -14.960 5.470 -3.621 1.00 92.06 102 GLY A N 1
ATOM 789 C CA . GLY A 1 102 ? -15.336 6.620 -4.449 1.00 92.06 102 GLY A CA 1
ATOM 790 C C . GLY A 1 102 ? -14.888 7.971 -3.877 1.00 92.06 102 GLY A C 1
ATOM 791 O O . GLY A 1 102 ? -15.129 9.011 -4.494 1.00 92.06 102 GLY A O 1
ATOM 792 N N . TRP A 1 103 ? -14.234 7.986 -2.712 1.00 93.12 103 TRP A N 1
ATOM 793 C CA . TRP A 1 103 ? -13.781 9.205 -2.050 1.00 93.12 103 TRP A CA 1
ATOM 794 C C . TRP A 1 103 ? -12.534 8.985 -1.178 1.00 93.12 103 TRP A C 1
ATOM 796 O O . TRP A 1 103 ? -12.222 7.861 -0.795 1.00 93.12 103 TRP A O 1
ATOM 806 N N . LEU A 1 104 ? -11.822 10.071 -0.863 1.00 91.69 104 LEU A N 1
ATOM 807 C CA . LEU A 1 104 ? -10.710 10.119 0.094 1.00 91.69 104 LEU A CA 1
ATOM 808 C C . LEU A 1 104 ? -10.813 11.364 0.982 1.00 91.69 104 LEU A C 1
ATOM 810 O O . LEU A 1 104 ? -11.285 12.405 0.511 1.00 91.69 104 LEU A O 1
ATOM 814 N N . PRO A 1 105 ? -10.296 11.313 2.223 1.00 92.00 105 PRO A N 1
ATOM 815 C CA . PRO A 1 105 ? -10.087 12.516 3.016 1.00 92.00 105 PRO A CA 1
ATOM 816 C C . PRO A 1 105 ? -9.219 13.533 2.267 1.00 92.00 105 PRO A C 1
ATOM 818 O O . PRO A 1 105 ? -8.212 13.163 1.651 1.00 92.00 105 PRO A O 1
ATOM 821 N N . ARG A 1 106 ? -9.582 14.815 2.352 1.00 93.06 106 ARG A N 1
ATOM 822 C CA . ARG A 1 106 ? -8.988 15.914 1.580 1.00 93.06 106 ARG A CA 1
ATOM 823 C C . ARG A 1 106 ? -7.472 15.957 1.713 1.00 93.06 106 ARG A C 1
ATOM 825 O O . ARG A 1 106 ? -6.776 15.952 0.704 1.00 93.06 106 ARG A O 1
ATOM 832 N N . ALA A 1 107 ? -6.967 15.870 2.942 1.00 90.75 107 ALA A N 1
ATOM 833 C CA . ALA A 1 107 ? -5.534 15.860 3.224 1.00 90.75 107 ALA A CA 1
ATOM 834 C C . ALA A 1 107 ? -4.770 14.754 2.465 1.00 90.75 107 ALA A C 1
ATOM 836 O O . ALA A 1 107 ? -3.648 14.972 2.014 1.00 90.75 107 ALA A O 1
ATOM 837 N N . ARG A 1 108 ? -5.375 13.572 2.285 1.00 90.62 108 ARG A N 1
ATOM 838 C CA . ARG A 1 108 ? -4.743 12.422 1.608 1.00 90.62 108 ARG A CA 1
ATOM 839 C C . ARG A 1 108 ? -4.892 12.480 0.102 1.00 90.62 108 ARG A C 1
ATOM 841 O O . ARG A 1 108 ? -3.963 12.116 -0.610 1.00 90.62 108 ARG A O 1
ATOM 848 N N . TYR A 1 109 ? -6.015 13.000 -0.380 1.00 94.25 109 TYR A N 1
ATOM 849 C CA . TYR A 1 109 ? -6.164 13.342 -1.789 1.00 94.25 109 TYR A CA 1
ATOM 850 C C . TYR A 1 109 ? -5.113 14.379 -2.225 1.00 94.25 109 TYR A C 1
ATOM 852 O O . TYR A 1 109 ? -4.421 14.183 -3.225 1.00 94.25 109 TYR A O 1
ATOM 860 N N . ASP A 1 110 ? -4.932 15.443 -1.440 1.00 94.69 110 ASP A N 1
ATOM 861 C CA . ASP A 1 110 ? -3.961 16.498 -1.730 1.00 94.69 110 ASP A CA 1
ATOM 862 C C . ASP A 1 110 ? -2.516 15.977 -1.634 1.00 94.69 110 ASP A C 1
ATOM 864 O O . ASP A 1 110 ? -1.703 16.270 -2.514 1.00 94.69 110 ASP A O 1
ATOM 868 N N . ALA A 1 111 ? -2.202 15.134 -0.641 1.00 93.38 111 ALA A N 1
ATOM 869 C CA . ALA A 1 111 ? -0.901 14.470 -0.535 1.00 93.38 111 ALA A CA 1
ATOM 870 C C . ALA A 1 111 ? -0.610 13.537 -1.728 1.00 93.38 111 ALA A C 1
ATOM 872 O O . ALA A 1 111 ? 0.495 13.569 -2.273 1.00 93.38 111 ALA A O 1
ATOM 873 N N . LEU A 1 112 ? -1.606 12.773 -2.192 1.00 94.56 112 LEU A N 1
ATOM 874 C CA . LEU A 1 112 ? -1.498 11.925 -3.384 1.00 94.56 112 LEU A CA 1
ATOM 875 C C . LEU A 1 112 ? -1.199 12.746 -4.643 1.00 94.56 112 LEU A C 1
ATOM 877 O O . LEU A 1 112 ? -0.332 12.373 -5.436 1.00 94.56 112 LEU A O 1
ATOM 881 N N . LEU A 1 113 ? -1.878 13.881 -4.830 1.00 96.06 113 LEU A N 1
ATOM 882 C CA . LEU A 1 113 ? -1.613 14.770 -5.962 1.00 96.06 113 LEU A CA 1
ATOM 883 C C . LEU A 1 113 ? -0.251 15.463 -5.857 1.00 96.06 113 LEU A C 1
ATOM 885 O O . LEU A 1 113 ? 0.431 15.613 -6.872 1.00 96.06 113 LEU A O 1
ATOM 889 N N . ALA A 1 114 ? 0.156 15.877 -4.656 1.00 95.88 114 ALA A N 1
ATOM 890 C CA . ALA A 1 114 ? 1.467 16.471 -4.420 1.00 95.88 114 ALA A CA 1
ATOM 891 C C . ALA A 1 114 ? 2.589 15.478 -4.753 1.00 95.88 114 ALA A C 1
ATOM 893 O O . ALA A 1 114 ? 3.506 15.823 -5.502 1.00 95.88 114 ALA A O 1
ATOM 894 N N . TYR A 1 115 ? 2.469 14.233 -4.286 1.00 95.69 115 TYR A N 1
ATOM 895 C CA . TYR A 1 115 ? 3.376 13.147 -4.648 1.00 95.69 115 TYR A CA 1
ATOM 896 C C . TYR A 1 115 ? 3.397 12.914 -6.161 1.00 95.69 115 TYR A C 1
ATOM 898 O O . TYR A 1 115 ? 4.462 12.905 -6.775 1.00 95.69 115 TYR A O 1
ATOM 906 N N . ALA A 1 116 ? 2.222 12.784 -6.787 1.00 94.75 116 ALA A N 1
ATOM 907 C CA . ALA A 1 116 ? 2.121 12.525 -8.219 1.00 94.75 116 ALA A CA 1
ATOM 908 C C . ALA A 1 116 ? 2.811 13.612 -9.058 1.00 94.75 116 ALA A C 1
ATOM 910 O O . ALA A 1 116 ? 3.445 13.301 -10.063 1.00 94.75 116 ALA A O 1
A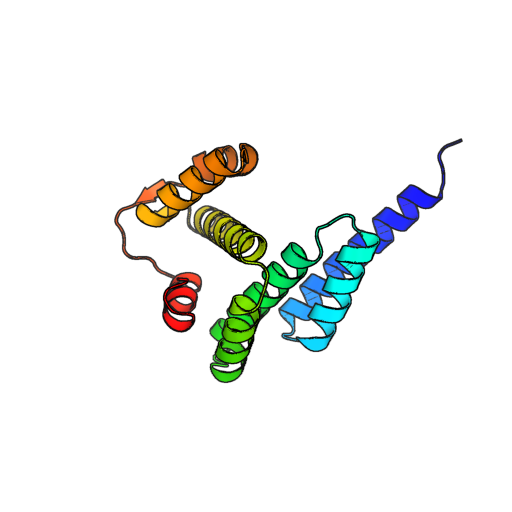TOM 911 N N . ARG A 1 117 ? 2.725 14.880 -8.639 1.00 95.38 117 ARG A N 1
ATOM 912 C CA . ARG A 1 117 ? 3.441 15.988 -9.285 1.00 95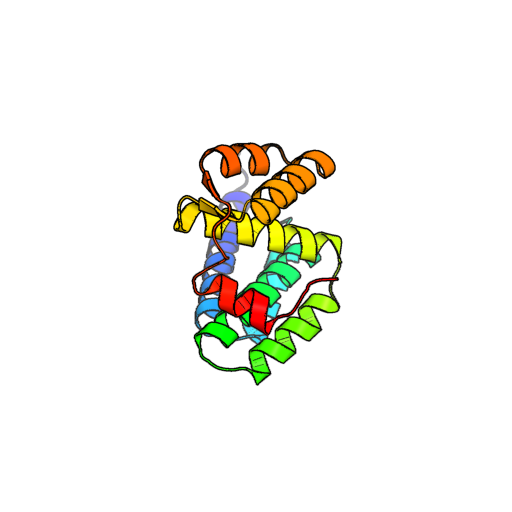.38 117 ARG A CA 1
ATOM 913 C C . ARG A 1 117 ? 4.947 15.906 -9.054 1.00 95.38 117 ARG A C 1
ATOM 915 O O . ARG A 1 117 ? 5.699 16.007 -10.015 1.00 95.38 117 ARG A O 1
ATOM 922 N N . ARG A 1 118 ? 5.379 15.708 -7.805 1.00 96.38 118 ARG A N 1
ATOM 923 C CA . ARG A 1 118 ? 6.801 15.662 -7.428 1.00 96.38 118 ARG A CA 1
ATOM 924 C C . ARG A 1 118 ? 7.555 14.547 -8.156 1.00 96.38 118 ARG A C 1
ATOM 926 O O . ARG A 1 118 ? 8.648 14.781 -8.654 1.00 96.38 118 ARG A O 1
ATOM 933 N N . GLU A 1 119 ? 6.938 13.374 -8.272 1.00 94.50 119 GLU A N 1
ATOM 934 C CA . GLU A 1 119 ? 7.527 12.194 -8.919 1.00 94.50 119 GLU A CA 1
ATOM 935 C C . GLU A 1 119 ? 7.191 12.086 -10.421 1.00 94.50 119 GLU A C 1
ATOM 937 O O . GLU A 1 119 ? 7.471 11.066 -11.049 1.00 94.50 119 GLU A O 1
ATOM 942 N N . ASN A 1 120 ? 6.555 13.105 -11.019 1.00 93.69 120 ASN A N 1
ATOM 943 C CA . ASN A 1 120 ? 6.090 13.102 -12.418 1.00 93.69 120 ASN A CA 1
ATOM 944 C C . ASN A 1 120 ? 5.205 11.889 -12.794 1.00 93.69 120 ASN A C 1
ATOM 946 O O . ASN A 1 120 ? 5.212 11.393 -13.923 1.00 93.69 120 ASN A O 1
ATOM 950 N N . ARG A 1 121 ? 4.399 11.409 -11.845 1.00 91.81 121 ARG A N 1
ATOM 951 C CA . ARG A 1 121 ? 3.485 10.266 -11.975 1.00 91.81 121 ARG A CA 1
ATOM 952 C C . ARG A 1 121 ? 2.090 10.707 -12.411 1.00 91.81 121 ARG A C 1
ATOM 954 O O . ARG A 1 121 ? 1.109 10.605 -11.670 1.00 91.81 121 ARG A O 1
ATOM 961 N N . PHE A 1 122 ? 1.983 11.190 -13.649 1.00 91.69 122 PHE A N 1
ATOM 962 C CA . PHE A 1 122 ? 0.707 11.631 -14.234 1.00 91.69 122 PHE A CA 1
ATOM 963 C C . PHE A 1 122 ? -0.353 10.519 -14.287 1.00 91.69 122 PHE A C 1
ATOM 965 O O . PHE A 1 122 ? -1.552 10.800 -14.258 1.00 91.69 122 PHE A O 1
ATOM 972 N N . ASP A 1 123 ? 0.072 9.252 -14.313 1.00 93.62 123 ASP A N 1
ATOM 973 C CA . ASP A 1 123 ? -0.809 8.093 -14.199 1.00 93.62 123 ASP A CA 1
ATOM 974 C C . ASP A 1 123 ? -1.584 8.086 -12.874 1.00 93.62 123 ASP A C 1
ATOM 976 O O . ASP A 1 123 ? -2.789 7.822 -12.878 1.00 93.62 123 ASP A O 1
ATOM 980 N N . LEU A 1 124 ? -0.926 8.427 -11.7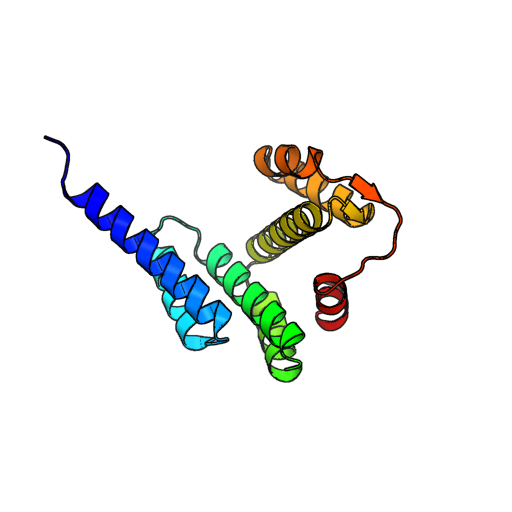61 1.00 93.31 124 LEU A N 1
ATOM 981 C CA . LEU A 1 124 ? -1.555 8.505 -10.443 1.00 93.31 124 LEU A CA 1
ATOM 982 C C . LEU A 1 124 ? -2.534 9.674 -10.376 1.00 93.31 124 LEU A C 1
ATOM 984 O O . LEU A 1 124 ? -3.678 9.478 -9.970 1.00 93.31 124 LEU A O 1
ATOM 988 N N . ALA A 1 125 ? -2.132 10.854 -10.857 1.00 92.69 125 ALA A N 1
ATOM 989 C CA . ALA A 1 125 ? -3.000 12.031 -10.892 1.00 92.69 125 ALA A CA 1
ATOM 990 C C . ALA A 1 125 ? -4.275 11.781 -11.717 1.00 92.69 125 ALA A C 1
ATOM 992 O O . ALA A 1 125 ? -5.383 12.075 -11.271 1.00 92.69 125 ALA A O 1
ATOM 993 N N . ARG A 1 126 ? -4.141 11.159 -12.897 1.00 93.94 126 ARG A N 1
ATOM 994 C CA . ARG A 1 126 ? -5.286 10.802 -13.746 1.00 93.94 126 ARG A CA 1
ATOM 995 C C . ARG A 1 126 ? -6.221 9.812 -13.056 1.00 93.94 126 ARG A C 1
ATOM 997 O O . ARG A 1 126 ? -7.436 9.963 -13.135 1.00 93.94 126 ARG A O 1
ATOM 1004 N N . ARG A 1 127 ? -5.675 8.783 -12.399 1.00 93.50 127 ARG A N 1
ATOM 1005 C CA . ARG A 1 127 ? -6.481 7.790 -11.670 1.00 93.50 127 ARG A CA 1
ATOM 1006 C C . ARG A 1 127 ? -7.183 8.415 -10.461 1.00 93.50 127 ARG A C 1
ATOM 1008 O O . ARG A 1 127 ? -8.323 8.042 -10.185 1.00 93.50 127 ARG A O 1
ATOM 1015 N N . ALA A 1 128 ? -6.539 9.372 -9.795 1.00 92.81 128 ALA A N 1
ATOM 1016 C CA . ALA A 1 128 ? -7.107 10.105 -8.672 1.00 92.81 128 ALA A CA 1
ATOM 1017 C C . ALA A 1 128 ? -8.275 11.014 -9.084 1.00 92.81 128 ALA A C 1
ATOM 1019 O O . ALA A 1 128 ? -9.192 11.187 -8.297 1.00 92.81 128 ALA A O 1
ATOM 1020 N N . GLY A 1 129 ? -8.315 11.516 -10.324 1.00 91.19 129 GLY A N 1
ATOM 1021 C CA . GLY A 1 129 ? -9.371 12.431 -10.789 1.00 91.19 129 GLY A CA 1
ATOM 1022 C C . GLY A 1 129 ? -10.807 11.881 -10.754 1.00 91.19 129 GLY A C 1
ATOM 1023 O O . GLY A 1 129 ? -11.752 12.649 -10.886 1.00 91.19 129 GLY A O 1
ATOM 1024 N N . SER A 1 130 ? -10.982 10.569 -10.567 1.00 91.00 130 SER A N 1
ATOM 1025 C CA . SER A 1 130 ? -12.297 9.935 -10.354 1.00 91.00 130 SER A CA 1
ATOM 1026 C C . SER A 1 130 ? -12.722 9.837 -8.881 1.00 91.00 130 SER A C 1
ATOM 1028 O O . SER A 1 130 ? -13.822 9.373 -8.598 1.00 91.00 130 SER A O 1
ATOM 1030 N N . ILE A 1 131 ? -11.857 10.243 -7.951 1.00 95.38 131 ILE A N 1
ATOM 1031 C CA . ILE A 1 131 ? -12.049 10.119 -6.505 1.00 95.38 131 ILE A CA 1
ATOM 1032 C C . ILE A 1 131 ? -12.503 11.469 -5.956 1.00 95.38 131 ILE A C 1
ATOM 1034 O O . ILE A 1 131 ? -11.869 12.495 -6.202 1.00 95.38 131 ILE A O 1
ATOM 1038 N N . GLN A 1 132 ? -13.580 11.477 -5.176 1.00 94.81 132 GLN A N 1
ATOM 1039 C CA . GLN A 1 132 ? -14.048 12.691 -4.516 1.00 94.81 132 GLN A CA 1
ATOM 1040 C C . GLN A 1 132 ? -13.194 13.009 -3.280 1.00 94.81 132 GLN A C 1
ATOM 1042 O O . GLN A 1 132 ? -13.042 12.174 -2.394 1.00 94.81 132 GLN A O 1
ATOM 1047 N N . ALA A 1 133 ? -12.682 14.234 -3.166 1.00 94.31 133 ALA A N 1
ATOM 1048 C CA . ALA A 1 133 ? -12.061 14.701 -1.928 1.00 94.31 133 ALA A CA 1
ATOM 1049 C C . ALA A 1 133 ? -13.138 15.164 -0.930 1.00 94.31 133 ALA A C 1
ATOM 1051 O O . ALA A 1 133 ? -14.015 15.948 -1.302 1.00 94.31 133 ALA A O 1
ATOM 1052 N N . ARG A 1 134 ? -13.081 14.698 0.323 1.00 93.31 134 ARG A N 1
ATOM 1053 C CA . ARG A 1 134 ? -14.045 15.048 1.386 1.00 93.31 134 ARG A CA 1
ATOM 1054 C C . ARG A 1 134 ? -13.343 15.463 2.675 1.00 93.31 134 ARG A C 1
ATOM 1056 O O . ARG A 1 134 ? -12.245 14.996 2.945 1.00 93.31 134 ARG A O 1
ATOM 1063 N N . GLU A 1 135 ? -13.994 16.290 3.486 1.00 91.94 135 GLU A N 1
ATOM 1064 C CA . GLU A 1 135 ? -13.513 16.652 4.836 1.00 91.94 135 GLU A CA 1
ATOM 1065 C C . GLU A 1 135 ? -13.853 15.587 5.895 1.00 91.94 135 GLU A C 1
ATOM 1067 O O . GLU A 1 135 ? -13.539 15.742 7.073 1.00 91.94 135 GLU A O 1
ATOM 1072 N N . ASP A 1 136 ? -14.501 14.497 5.478 1.00 85.94 136 ASP A N 1
ATOM 1073 C CA . ASP A 1 136 ? -14.916 13.420 6.364 1.00 85.94 136 ASP A CA 1
ATOM 1074 C C . ASP A 1 136 ? -13.712 12.749 7.027 1.00 85.94 136 ASP A C 1
ATOM 1076 O O . ASP A 1 136 ? -12.652 12.537 6.418 1.00 85.94 136 ASP A O 1
ATOM 1080 N N . ALA A 1 137 ? -13.913 12.356 8.287 1.00 80.25 137 ALA A N 1
ATOM 1081 C CA . ALA A 1 137 ? -12.932 11.568 9.000 1.00 80.25 137 ALA A CA 1
ATOM 1082 C C . ALA A 1 137 ? -12.656 10.267 8.230 1.00 80.25 137 ALA A C 1
ATOM 1084 O O . ALA A 1 137 ? -13.577 9.636 7.694 1.00 80.25 137 ALA A O 1
ATOM 1085 N N . PRO A 1 138 ? -11.393 9.834 8.186 1.00 78.31 138 PRO A N 1
ATOM 1086 C CA . PRO A 1 138 ? -11.063 8.597 7.520 1.00 78.31 138 PRO A CA 1
ATOM 1087 C C . PRO A 1 138 ? -11.810 7.397 8.134 1.00 78.31 138 PRO A C 1
ATOM 1089 O O . PRO A 1 138 ? -11.818 7.242 9.351 1.00 78.31 138 PRO A O 1
ATOM 1092 N N . SER A 1 139 ? -12.419 6.540 7.308 1.00 76.75 139 SER A N 1
ATOM 1093 C CA . SER A 1 139 ? -13.218 5.397 7.778 1.00 76.75 139 SER A CA 1
ATOM 1094 C C . SER A 1 139 ? -12.982 4.105 6.983 1.00 76.75 139 SER A C 1
ATOM 1096 O O . SER A 1 139 ? -12.510 4.115 5.839 1.00 76.75 139 SER A O 1
ATOM 1098 N N . GLY A 1 140 ? -13.317 2.974 7.613 1.00 73.81 140 GLY A N 1
ATOM 1099 C CA . GLY A 1 140 ? -13.157 1.625 7.068 1.00 73.81 140 GLY A CA 1
ATOM 1100 C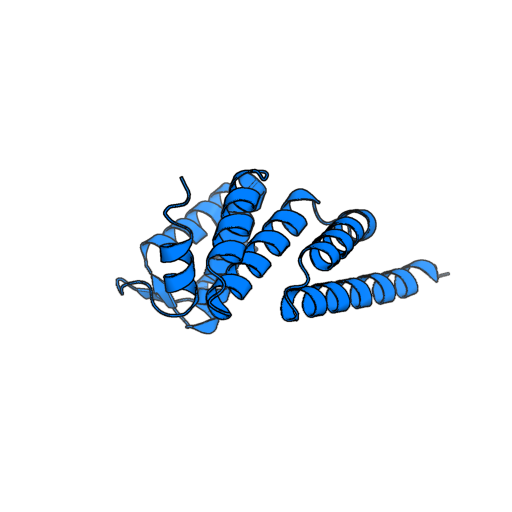 C . GLY A 1 140 ? -11.833 0.957 7.453 1.00 73.81 140 GLY A C 1
ATOM 1101 O O . GLY A 1 140 ? -11.018 1.523 8.174 1.00 73.81 140 GLY A O 1
ATOM 1102 N N . TRP A 1 141 ? -11.605 -0.248 6.922 1.00 70.81 141 TRP A N 1
ATOM 1103 C CA . TRP A 1 141 ? -10.491 -1.130 7.307 1.00 70.81 141 TRP A CA 1
ATOM 1104 C C . TRP A 1 141 ? -9.100 -0.482 7.203 1.00 70.81 141 TRP A C 1
ATOM 1106 O O . TRP A 1 141 ? -8.177 -0.846 7.929 1.00 70.81 141 TRP A O 1
ATOM 1116 N N . TRP A 1 142 ? -8.924 0.464 6.281 1.00 73.69 142 TRP A N 1
ATOM 1117 C CA . TRP A 1 142 ? -7.651 1.148 6.073 1.00 73.69 142 TRP A CA 1
ATOM 1118 C C . TRP A 1 142 ? -7.452 2.294 7.098 1.00 73.69 142 TRP A C 1
ATOM 1120 O O . TRP A 1 142 ? -6.318 2.638 7.421 1.00 73.69 142 TRP A O 1
ATOM 1130 N N . ALA A 1 143 ? -8.530 2.854 7.663 1.00 76.81 143 ALA A N 1
ATOM 1131 C CA . ALA A 1 143 ? -8.450 3.818 8.764 1.00 76.81 143 ALA A CA 1
ATOM 1132 C C . ALA A 1 143 ? -7.981 3.147 10.051 1.00 76.81 143 ALA A C 1
ATOM 1134 O O . ALA A 1 143 ? -7.083 3.661 10.716 1.00 76.81 143 ALA A O 1
ATOM 1135 N N . ASP A 1 144 ? -8.517 1.959 10.333 1.00 73.69 144 ASP A N 1
ATOM 1136 C CA . ASP A 1 144 ? -8.064 1.111 11.438 1.00 73.69 144 ASP A CA 1
ATOM 1137 C C . ASP A 1 144 ? -6.589 0.750 11.267 1.00 73.69 144 ASP A C 1
ATOM 1139 O O . ASP A 1 144 ? -5.811 0.764 12.221 1.00 73.69 144 ASP A O 1
ATOM 1143 N N . LEU A 1 145 ? -6.187 0.490 10.023 1.00 72.19 145 LEU A N 1
ATOM 1144 C CA . LEU A 1 145 ? -4.802 0.255 9.668 1.00 72.19 145 LEU A CA 1
ATOM 1145 C C . LEU A 1 145 ? -3.920 1.469 9.982 1.00 72.19 145 LEU A C 1
ATOM 1147 O O . LEU A 1 145 ? -2.965 1.331 10.731 1.00 72.19 145 LEU A O 1
ATOM 1151 N N . GLU A 1 146 ? -4.205 2.655 9.450 1.00 76.88 146 GLU A N 1
ATOM 1152 C CA . GLU A 1 146 ? -3.386 3.836 9.755 1.00 76.88 146 GLU A CA 1
ATOM 1153 C C . GLU A 1 146 ? -3.348 4.157 11.251 1.00 76.88 146 GLU A C 1
ATOM 1155 O O . GLU A 1 146 ? -2.294 4.519 11.773 1.00 76.88 146 GLU A O 1
ATOM 1160 N N . HIS A 1 147 ? -4.466 3.970 11.953 1.00 77.12 147 HIS A N 1
ATOM 1161 C CA . HIS A 1 147 ? -4.520 4.149 13.396 1.00 77.12 147 HIS A CA 1
ATOM 1162 C C . HIS A 1 147 ? -3.569 3.186 14.124 1.00 77.12 147 HIS A C 1
ATOM 1164 O O . HIS A 1 147 ? -2.784 3.613 14.970 1.00 77.12 147 HIS A O 1
ATOM 1170 N N . GLN A 1 148 ? -3.582 1.900 13.762 1.00 69.31 148 GLN A N 1
ATOM 1171 C CA . GLN A 1 148 ? -2.726 0.879 14.376 1.00 69.31 148 GLN A CA 1
ATOM 1172 C C . GLN A 1 148 ? -1.257 0.982 13.952 1.00 69.31 148 GLN A C 1
ATOM 1174 O O . GLN A 1 148 ? -0.355 0.648 14.722 1.00 69.31 148 GLN A O 1
ATOM 1179 N N . LEU A 1 149 ? -0.995 1.433 12.727 1.00 66.88 149 LEU A N 1
ATOM 1180 C CA . LEU A 1 149 ? 0.360 1.593 12.209 1.00 66.88 149 LEU A CA 1
ATOM 1181 C C . LEU A 1 149 ? 1.006 2.912 12.672 1.00 66.88 149 LEU A C 1
ATOM 1183 O O . LEU A 1 149 ? 2.235 3.034 12.615 1.00 66.88 149 LEU A O 1
ATOM 1187 N N . GLY A 1 150 ? 0.210 3.838 13.218 1.00 66.06 150 GLY A N 1
ATOM 1188 C CA . GLY A 1 150 ? 0.634 5.147 13.704 1.00 66.06 150 GLY A CA 1
ATOM 1189 C C . GLY A 1 150 ? 1.003 6.115 12.572 1.00 66.06 150 GLY A C 1
ATOM 1190 O O . GLY A 1 150 ? 1.056 5.725 11.405 1.00 66.06 150 GLY A O 1
ATOM 1191 N N . PRO A 1 151 ? 1.283 7.391 12.897 1.00 59.56 151 PRO A N 1
ATOM 1192 C CA . PRO A 1 151 ? 1.746 8.356 11.911 1.00 59.56 151 PRO A CA 1
ATOM 1193 C C . PRO A 1 151 ? 3.077 7.906 11.297 1.00 59.56 151 PRO A C 1
ATOM 1195 O O . PRO A 1 151 ? 4.012 7.497 11.992 1.00 59.56 151 PRO A O 1
ATOM 1198 N N . TRP A 1 152 ? 3.145 7.982 9.973 1.00 56.28 152 TRP A N 1
ATOM 1199 C CA . TRP A 1 152 ? 4.309 7.615 9.176 1.00 56.28 152 TRP A CA 1
ATOM 1200 C C . TRP A 1 152 ? 5.230 8.830 9.028 1.00 56.28 152 TRP A C 1
ATOM 1202 O O . TRP A 1 152 ? 5.215 9.487 7.991 1.00 56.28 152 TRP A O 1
ATOM 1212 N N . ASN A 1 153 ? 5.970 9.158 10.090 1.00 47.59 153 ASN A N 1
ATOM 1213 C CA . ASN A 1 153 ? 6.993 10.214 10.075 1.00 47.59 153 ASN A CA 1
ATOM 1214 C C . ASN A 1 153 ? 8.357 9.678 9.623 1.00 47.59 153 ASN A C 1
ATOM 1216 O O . ASN A 1 153 ? 8.751 8.591 10.109 1.00 47.59 153 ASN A O 1
#

Radius of gyration: 16.78 Å; chains: 1; bounding box: 30×35×53 Å

Secondary structure (DSSP, 8-state):
---THHHHHHHHHHHHHHHHHHHHTTT-HHHHHHHHHHHHHHHS--HHHHHHHHHHHHHHHHHHTT-HHHHHHHHHHHHTS-HHHHHHHHHHHHHHHHHHHSEEEHHHHHHHHHHHHHTT-HHHHHHHTTSEEE-SPP-SHHHHHHHHH----

Foldseek 3Di:
DDDPVPVVLVVVLVVLVVQLVVCLVVLVLVSNLVSLCVCVVSVVDPSLLSLLLSLLSSLLVCLVVVNLVSNQVSLVVSLVTDPVSNLVNVLVVQLVVQVVVLADAQVSLVVSVVVCVVVVVVVSVVSSVSGHHDNDDDDDSVSSSCVSSDDDD